Protein AF-A0A2R6LE13-F1 (afdb_monomer_lite)

Structure (mmCIF, N/CA/C/O backbone):
data_AF-A0A2R6LE13-F1
#
_entry.id   AF-A0A2R6LE13-F1
#
loop_
_atom_site.group_PDB
_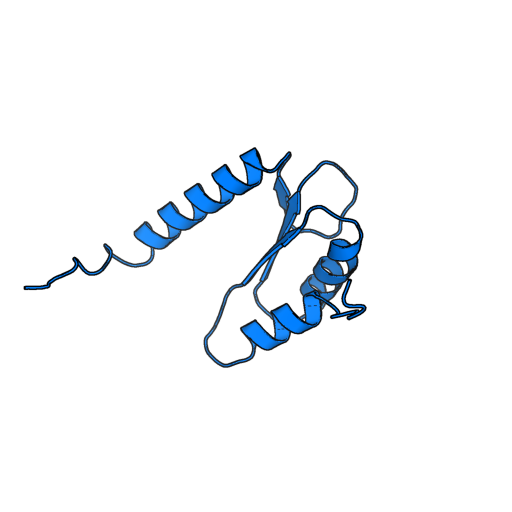atom_site.id
_atom_site.type_symbol
_atom_site.label_atom_id
_atom_site.label_alt_id
_atom_site.label_comp_id
_atom_site.label_asym_id
_atom_site.label_entity_id
_atom_site.label_seq_id
_atom_site.pdbx_PDB_ins_code
_atom_site.Cartn_x
_atom_site.Cartn_y
_atom_site.Cartn_z
_atom_site.occupancy
_atom_site.B_iso_or_equiv
_atom_site.auth_seq_id
_atom_site.auth_comp_id
_atom_site.auth_asym_id
_atom_site.auth_atom_id
_atom_site.pdbx_PDB_model_num
ATOM 1 N N . ARG A 1 1 ? -16.644 -15.776 -2.397 1.00 38.03 1 ARG A N 1
ATOM 2 C CA . ARG A 1 1 ? -15.908 -14.743 -1.636 1.00 38.03 1 ARG A CA 1
ATOM 3 C C . ARG A 1 1 ? -15.322 -15.469 -0.440 1.00 38.03 1 ARG A C 1
ATOM 5 O O . ARG A 1 1 ? -16.141 -15.994 0.303 1.00 38.03 1 ARG A O 1
ATOM 12 N N . PRO A 1 2 ? -14.001 -15.672 -0.323 1.00 41.22 2 PRO A N 1
ATOM 13 C CA . PRO A 1 2 ? -13.479 -16.250 0.900 1.00 41.22 2 PRO A CA 1
ATOM 14 C C . PRO A 1 2 ? -13.444 -15.163 1.979 1.00 41.22 2 PRO A C 1
ATOM 16 O O . PRO A 1 2 ? -12.987 -14.051 1.727 1.00 41.22 2 PRO A O 1
ATOM 19 N N . ASP A 1 3 ? -14.008 -15.517 3.128 1.00 36.84 3 ASP A N 1
ATOM 20 C CA . ASP A 1 3 ? -14.109 -14.754 4.373 1.00 36.84 3 ASP A CA 1
ATOM 21 C C . ASP A 1 3 ? -12.847 -15.043 5.191 1.00 36.84 3 ASP A C 1
ATOM 23 O O . ASP A 1 3 ? -12.854 -15.829 6.137 1.00 36.84 3 ASP A O 1
ATOM 27 N N . VAL A 1 4 ? -11.708 -14.536 4.723 1.00 43.56 4 VAL A N 1
ATOM 28 C CA . VAL A 1 4 ? -10.487 -14.605 5.521 1.00 43.56 4 VAL A CA 1
ATOM 29 C C . VAL A 1 4 ? -10.063 -13.184 5.808 1.00 43.56 4 VAL A C 1
ATOM 31 O O . VAL A 1 4 ? -9.483 -12.506 4.962 1.00 43.56 4 VAL A O 1
ATOM 34 N N . GLU A 1 5 ? -10.402 -12.761 7.020 1.00 45.69 5 GLU A N 1
ATOM 35 C CA . GLU A 1 5 ? -9.809 -11.652 7.756 1.00 45.69 5 GLU A CA 1
ATOM 36 C C . GLU A 1 5 ? -8.322 -11.988 7.994 1.00 45.69 5 GLU A C 1
ATOM 38 O O . GLU A 1 5 ? -7.869 -12.238 9.103 1.00 45.69 5 GLU A O 1
ATOM 43 N N . TRP A 1 6 ? -7.540 -12.107 6.917 1.00 49.97 6 TRP A N 1
ATOM 44 C CA . TRP A 1 6 ? -6.095 -12.012 7.034 1.00 49.97 6 TRP A CA 1
ATOM 45 C C . TRP A 1 6 ? -5.841 -10.579 7.477 1.00 49.97 6 TRP A C 1
ATOM 47 O O . TRP A 1 6 ? -6.110 -9.648 6.715 1.00 49.97 6 TRP A O 1
ATOM 57 N N . HIS A 1 7 ? -5.351 -10.389 8.698 1.00 62.75 7 HIS A N 1
ATOM 58 C CA . HIS A 1 7 ? -4.770 -9.123 9.116 1.00 62.75 7 HIS A CA 1
ATOM 59 C C . HIS A 1 7 ? -3.577 -8.865 8.187 1.00 62.75 7 HIS A C 1
ATOM 61 O O . HIS A 1 7 ? -2.480 -9.368 8.405 1.00 62.75 7 HIS A O 1
ATOM 67 N N . LYS A 1 8 ? -3.819 -8.174 7.064 1.00 64.44 8 LYS A N 1
ATOM 68 C CA . LYS A 1 8 ? -2.897 -8.077 5.918 1.00 64.44 8 LYS A CA 1
ATOM 69 C C . LYS A 1 8 ? -1.506 -7.588 6.333 1.00 64.44 8 LYS A C 1
ATOM 71 O O . LYS A 1 8 ? -0.513 -8.043 5.777 1.00 64.44 8 LYS A O 1
ATOM 76 N N . GLY A 1 9 ? -1.434 -6.720 7.345 1.00 59.06 9 GLY A N 1
ATOM 77 C CA . GLY A 1 9 ? -0.172 -6.254 7.926 1.00 59.06 9 GLY A CA 1
ATOM 78 C C . GLY A 1 9 ? 0.625 -7.347 8.647 1.00 59.06 9 GLY A C 1
ATOM 79 O O . GLY A 1 9 ? 1.852 -7.338 8.604 1.00 59.06 9 GLY A O 1
ATOM 80 N N . GLU A 1 10 ? -0.044 -8.326 9.257 1.00 63.50 10 GLU A N 1
ATOM 81 C CA . GLU A 1 10 ? 0.605 -9.468 9.909 1.00 63.50 10 GLU A CA 1
ATOM 82 C C . GLU A 1 10 ? 1.245 -10.403 8.880 1.00 63.50 10 GLU A C 1
ATOM 84 O O . GLU A 1 10 ? 2.410 -10.752 9.033 1.00 63.50 10 GLU A O 1
ATOM 89 N N . ALA A 1 11 ? 0.563 -10.671 7.761 1.00 66.00 11 ALA A N 1
ATOM 90 C CA . ALA A 1 11 ? 1.129 -11.445 6.653 1.00 66.00 11 ALA A CA 1
ATOM 91 C C . ALA A 1 11 ? 2.368 -10.771 6.030 1.00 66.00 11 ALA A C 1
ATOM 93 O O . ALA A 1 11 ? 3.325 -11.444 5.654 1.00 66.00 11 ALA A O 1
ATOM 94 N N . VAL A 1 12 ? 2.382 -9.435 5.940 1.00 63.75 12 VAL A N 1
ATOM 95 C CA . VAL A 1 12 ? 3.563 -8.688 5.470 1.00 63.75 12 VAL A CA 1
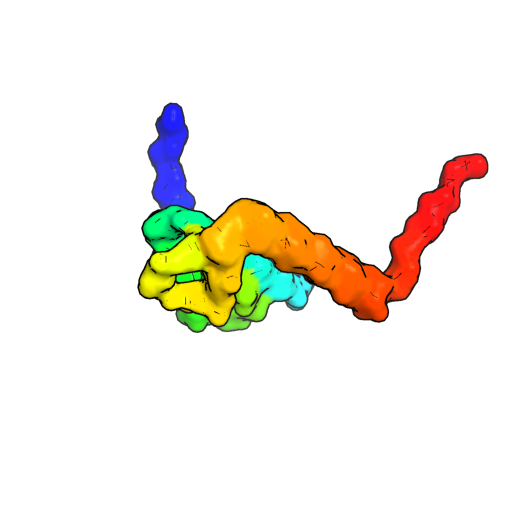ATOM 96 C C . VAL A 1 12 ? 4.722 -8.826 6.455 1.00 63.75 12 VAL A C 1
ATOM 98 O O . VAL A 1 12 ? 5.857 -9.010 6.027 1.00 63.75 12 VAL A O 1
ATOM 101 N N . CYS A 1 13 ? 4.453 -8.773 7.762 1.00 61.47 13 CYS A N 1
ATOM 102 C CA . CYS A 1 13 ? 5.486 -8.968 8.778 1.00 61.47 13 CYS A CA 1
ATOM 103 C C . CYS A 1 13 ? 6.048 -10.395 8.749 1.00 61.47 13 CYS A C 1
ATOM 105 O O . CYS A 1 13 ? 7.264 -10.551 8.782 1.00 61.47 13 CYS A O 1
ATOM 107 N N . GLU A 1 14 ? 5.191 -11.414 8.624 1.00 63.06 14 GLU A N 1
ATOM 108 C CA . GLU A 1 14 ? 5.610 -12.817 8.493 1.00 63.06 14 GLU A CA 1
ATOM 109 C C . GLU A 1 14 ? 6.495 -13.037 7.255 1.00 63.06 14 GLU A C 1
ATOM 111 O O . GLU A 1 14 ? 7.512 -13.718 7.342 1.00 63.06 14 GLU A O 1
ATOM 116 N N . LEU A 1 15 ? 6.181 -12.392 6.123 1.00 62.75 15 LEU A N 1
ATOM 117 C CA . LEU A 1 15 ? 7.011 -12.441 4.910 1.00 62.75 15 LEU A CA 1
ATOM 118 C C . LEU A 1 15 ? 8.377 -11.751 5.068 1.00 62.75 15 LEU A C 1
ATOM 120 O O . LEU A 1 15 ? 9.324 -12.105 4.369 1.00 62.75 15 LEU A O 1
ATOM 124 N N . VAL A 1 16 ? 8.484 -10.747 5.942 1.00 61.72 16 VAL A N 1
ATOM 125 C CA . VAL A 1 16 ? 9.730 -9.993 6.169 1.00 61.72 16 VAL A CA 1
ATOM 126 C C . VAL A 1 16 ? 10.634 -10.670 7.205 1.00 61.72 16 VAL A C 1
ATOM 128 O O . VAL A 1 16 ? 11.857 -10.546 7.109 1.00 61.72 16 VAL A O 1
ATOM 131 N N . ASP A 1 17 ? 10.057 -11.384 8.175 1.00 59.38 17 ASP A N 1
ATOM 132 C CA . ASP A 1 17 ? 10.792 -12.024 9.277 1.00 59.38 17 ASP A CA 1
ATOM 133 C C . ASP A 1 17 ? 11.503 -13.328 8.850 1.00 59.38 17 ASP A C 1
ATOM 135 O O . ASP A 1 17 ? 12.468 -13.749 9.488 1.00 59.38 17 ASP A O 1
ATOM 139 N N . ASP A 1 18 ? 11.115 -13.925 7.716 1.00 57.00 18 ASP A N 1
ATOM 140 C CA . ASP A 1 18 ? 11.592 -15.243 7.255 1.00 57.00 18 ASP A CA 1
ATOM 141 C C . ASP A 1 18 ? 13.017 -15.265 6.640 1.00 57.00 18 ASP A C 1
ATOM 143 O O . ASP A 1 18 ? 13.410 -16.229 5.982 1.00 57.00 18 ASP A O 1
ATOM 147 N N . GLY A 1 19 ? 13.856 -14.253 6.915 1.00 50.56 19 GLY A N 1
ATOM 148 C CA . GLY A 1 19 ? 15.298 -14.526 7.050 1.00 50.56 19 GLY A CA 1
ATOM 149 C C . GLY A 1 19 ? 16.330 -13.628 6.364 1.00 50.56 19 GLY A C 1
ATOM 150 O O . GLY A 1 19 ? 17.516 -13.861 6.589 1.00 50.56 19 GLY A O 1
ATOM 151 N N . GLU A 1 20 ? 15.991 -12.584 5.601 1.00 52.44 20 GLU A N 1
ATOM 152 C CA . GLU A 1 20 ? 17.033 -11.794 4.910 1.00 52.44 20 GLU A CA 1
ATOM 153 C C . GLU A 1 20 ? 16.726 -10.300 4.794 1.00 52.44 20 GLU A C 1
ATOM 155 O O . GLU A 1 20 ? 16.350 -9.850 3.723 1.00 52.44 20 GLU A O 1
ATOM 160 N N . ARG A 1 21 ? 16.934 -9.499 5.858 1.00 54.69 21 ARG A N 1
ATOM 161 C CA . ARG A 1 21 ? 17.009 -8.010 5.808 1.00 54.69 21 ARG A CA 1
ATOM 162 C C . ARG A 1 21 ? 16.039 -7.349 4.802 1.00 54.69 21 ARG A C 1
ATOM 164 O O . ARG A 1 21 ? 16.403 -6.377 4.133 1.00 54.69 21 ARG A O 1
ATOM 171 N N . ALA A 1 22 ? 14.830 -7.886 4.663 1.00 61.19 22 ALA A N 1
ATOM 172 C CA . ALA A 1 22 ? 13.968 -7.540 3.552 1.00 61.19 22 ALA A CA 1
ATOM 173 C C . ALA A 1 22 ? 13.319 -6.199 3.878 1.00 61.19 22 ALA A C 1
ATOM 175 O O . ALA A 1 22 ? 12.803 -5.995 4.975 1.00 61.19 22 ALA A O 1
ATOM 176 N N . SER A 1 23 ? 13.413 -5.247 2.952 1.00 72.56 23 SER A N 1
ATOM 177 C CA . SER A 1 23 ? 12.642 -4.011 3.054 1.00 72.56 23 SER A CA 1
ATOM 178 C C . SER A 1 23 ? 11.350 -4.216 2.274 1.00 72.56 23 SER A C 1
ATOM 180 O O . SER A 1 23 ? 11.406 -4.505 1.080 1.00 72.56 23 SER A O 1
ATOM 182 N N . ALA A 1 24 ? 10.203 -4.112 2.941 1.00 80.25 24 ALA A N 1
ATOM 183 C CA . ALA A 1 24 ? 8.903 -4.288 2.29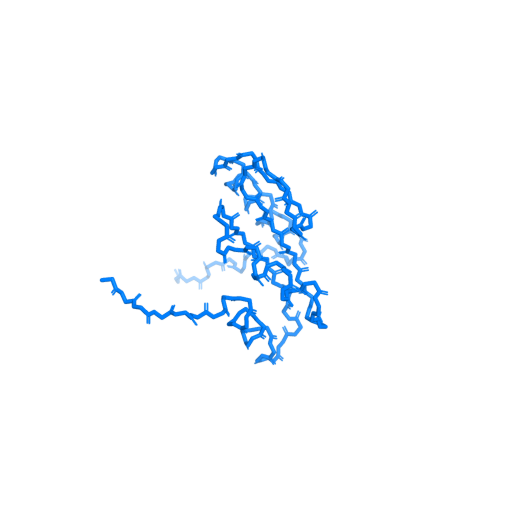9 1.00 80.25 24 ALA A CA 1
ATOM 184 C C . ALA A 1 24 ? 8.321 -2.951 1.839 1.00 80.25 24 ALA A C 1
ATOM 186 O O . ALA A 1 24 ? 8.492 -1.926 2.498 1.00 80.25 24 ALA A O 1
ATOM 187 N N . VAL A 1 25 ? 7.590 -2.976 0.727 1.00 86.19 25 VAL A N 1
ATOM 188 C CA . VAL A 1 25 ? 6.733 -1.867 0.305 1.00 86.19 25 VAL A CA 1
ATOM 189 C C . VAL A 1 25 ? 5.302 -2.385 0.235 1.00 86.19 25 VAL A C 1
ATOM 191 O O . VAL A 1 25 ? 5.030 -3.321 -0.515 1.00 86.19 25 VAL A O 1
ATOM 194 N N . TYR A 1 26 ? 4.397 -1.792 1.012 1.00 87.38 26 TYR A N 1
ATOM 195 C CA . TYR A 1 26 ? 2.977 -2.138 1.017 1.00 87.38 26 TYR A CA 1
ATOM 196 C C . TYR A 1 26 ? 2.166 -1.013 0.366 1.00 87.38 26 TYR A C 1
ATOM 198 O O . TYR A 1 26 ? 2.261 0.140 0.783 1.00 87.38 26 TYR A O 1
ATOM 206 N N . VAL A 1 27 ? 1.382 -1.334 -0.667 1.00 90.00 27 VAL A N 1
ATOM 207 C CA . VAL A 1 27 ? 0.582 -0.361 -1.430 1.00 90.00 27 VAL A CA 1
ATOM 208 C C . VAL A 1 27 ? -0.891 -0.755 -1.366 1.00 90.00 27 VAL A C 1
ATOM 210 O O . VAL A 1 27 ? -1.228 -1.874 -1.745 1.00 90.00 27 VAL A O 1
ATOM 213 N N . GLY A 1 28 ? -1.755 0.159 -0.919 1.00 88.62 28 GLY A N 1
ATOM 214 C CA . GLY A 1 28 ? -3.183 -0.114 -0.708 1.00 88.62 28 GLY A CA 1
ATOM 215 C C . GLY A 1 28 ? -4.081 1.080 -1.029 1.00 88.62 28 GLY A C 1
ATOM 216 O O . GLY A 1 28 ? -3.674 2.231 -0.863 1.00 88.62 28 GLY A O 1
ATOM 217 N N . ASP A 1 29 ? -5.296 0.824 -1.517 1.00 84.44 29 ASP A N 1
ATOM 218 C CA . ASP A 1 29 ? -6.261 1.835 -1.966 1.00 84.44 29 ASP A CA 1
ATOM 219 C C . ASP A 1 29 ? -7.543 1.879 -1.130 1.00 84.44 29 ASP A C 1
ATOM 221 O O . ASP A 1 29 ? -8.277 2.862 -1.223 1.00 84.44 29 ASP A O 1
ATOM 225 N N . ASP A 1 30 ? -7.796 0.909 -0.249 1.00 78.94 30 ASP A N 1
ATOM 226 C CA . ASP A 1 30 ? -9.068 0.793 0.478 1.00 78.94 30 ASP A CA 1
ATOM 227 C C . ASP A 1 30 ? -8.904 0.960 1.998 1.00 78.94 30 ASP A C 1
ATOM 229 O O . ASP A 1 30 ? -7.806 0.895 2.546 1.00 78.94 30 ASP A O 1
ATOM 233 N N . VAL A 1 31 ? -10.002 1.226 2.705 1.00 70.75 31 VAL A N 1
ATOM 234 C CA . VAL A 1 31 ? -10.027 1.434 4.164 1.00 70.75 31 VAL A CA 1
ATOM 235 C C . VAL A 1 31 ? -9.488 0.211 4.911 1.00 70.75 31 VAL A C 1
ATOM 237 O O . VAL A 1 31 ? -8.863 0.362 5.950 1.00 70.75 31 VAL A O 1
ATOM 240 N N . THR A 1 32 ? -9.650 -0.990 4.348 1.00 73.12 32 THR A N 1
ATOM 241 C CA . THR A 1 32 ? -9.104 -2.238 4.920 1.00 73.12 32 THR A CA 1
ATOM 242 C C . THR A 1 32 ? -7.574 -2.315 4.916 1.00 73.12 32 THR A C 1
ATOM 244 O O . THR A 1 32 ? -7.009 -3.217 5.527 1.00 73.12 32 THR A O 1
ATOM 247 N N . ASP A 1 33 ? -6.894 -1.413 4.207 1.00 77.81 33 ASP A N 1
ATOM 248 C CA . ASP A 1 33 ? -5.433 -1.321 4.200 1.00 77.81 33 ASP A CA 1
ATOM 249 C C . ASP A 1 33 ? -4.902 -0.429 5.330 1.00 77.81 33 ASP A C 1
ATOM 251 O O . ASP A 1 33 ? -3.715 -0.476 5.637 1.00 77.81 33 ASP A O 1
ATOM 255 N N . GLU A 1 34 ? -5.778 0.334 5.988 1.00 82.00 34 GLU A N 1
ATOM 256 C CA . GLU A 1 34 ? -5.413 1.218 7.094 1.00 82.00 34 GLU A CA 1
ATOM 257 C C . GLU A 1 34 ? -4.900 0.429 8.301 1.00 82.00 34 GLU A C 1
ATOM 259 O O . GLU A 1 34 ? -3.825 0.723 8.817 1.00 82.00 34 GLU A O 1
ATOM 264 N N . ASP A 1 35 ? -5.587 -0.663 8.649 1.00 79.56 35 ASP A N 1
ATOM 265 C CA . ASP A 1 35 ? -5.155 -1.585 9.706 1.00 79.56 35 ASP A CA 1
ATOM 266 C C . ASP A 1 35 ? -3.769 -2.184 9.402 1.00 79.56 35 ASP A C 1
ATOM 268 O O . ASP A 1 35 ? -2.984 -2.477 10.305 1.00 79.56 35 ASP A O 1
ATOM 272 N N . ALA A 1 36 ? -3.443 -2.368 8.117 1.00 78.12 36 ALA A N 1
ATOM 273 C CA . ALA A 1 36 ? -2.132 -2.847 7.699 1.00 78.12 36 ALA A CA 1
ATOM 274 C C . ALA A 1 36 ? -1.060 -1.759 7.844 1.00 78.12 36 ALA A C 1
ATOM 276 O O . ALA A 1 36 ? 0.040 -2.066 8.299 1.00 78.12 36 ALA A O 1
ATOM 277 N N . PHE A 1 37 ? -1.368 -0.505 7.502 1.00 83.88 37 PHE A N 1
ATOM 278 C CA . PHE A 1 37 ? -0.452 0.620 7.702 1.00 83.88 37 PHE A CA 1
ATOM 279 C C . PHE A 1 37 ? -0.143 0.826 9.190 1.00 83.88 37 PHE A C 1
ATOM 281 O O . PHE A 1 37 ? 1.027 0.875 9.566 1.00 83.88 37 PHE A O 1
ATOM 288 N N . GLU A 1 38 ? -1.169 0.841 10.045 1.00 81.69 38 GLU A N 1
ATOM 289 C CA . GLU A 1 38 ? -1.002 0.970 11.497 1.00 81.69 38 GLU A CA 1
ATOM 290 C C . GLU A 1 38 ? -0.196 -0.199 12.083 1.00 81.69 38 GLU A C 1
ATOM 292 O O . GLU A 1 38 ? 0.675 -0.010 12.937 1.00 81.69 38 GLU A O 1
ATOM 297 N N . ALA A 1 39 ? -0.441 -1.426 11.612 1.00 78.12 39 ALA A N 1
ATOM 298 C CA . ALA A 1 39 ? 0.341 -2.583 12.033 1.00 78.12 39 ALA A CA 1
ATOM 299 C C . ALA A 1 39 ? 1.822 -2.448 11.643 1.00 78.12 39 ALA A C 1
ATOM 301 O O . ALA A 1 39 ? 2.686 -2.810 12.439 1.00 78.12 39 ALA A O 1
ATOM 302 N N . LEU A 1 40 ? 2.124 -1.918 10.454 1.00 75.81 40 LEU A N 1
ATOM 303 C CA . LEU A 1 40 ? 3.496 -1.728 9.976 1.00 75.81 40 LEU A CA 1
ATOM 304 C C . LEU A 1 40 ? 4.231 -0.599 10.713 1.00 75.81 40 LEU A C 1
ATOM 306 O O . LEU A 1 40 ? 5.409 -0.768 11.023 1.00 75.81 40 LEU A O 1
ATOM 310 N N . GLU A 1 41 ? 3.550 0.496 11.065 1.00 73.38 41 GLU A N 1
ATOM 311 C CA . GLU A 1 41 ? 4.123 1.592 11.867 1.00 73.38 41 GLU A CA 1
ATOM 312 C C . GLU A 1 41 ? 4.585 1.099 13.252 1.00 73.38 41 GLU A C 1
ATOM 314 O O . GLU A 1 41 ? 5.629 1.504 13.768 1.00 73.38 41 GLU A O 1
ATOM 319 N N . ASN A 1 42 ? 3.830 0.170 13.844 1.00 66.50 42 ASN A N 1
ATOM 320 C CA . ASN A 1 42 ? 4.084 -0.354 15.186 1.00 66.50 42 ASN A CA 1
ATOM 321 C C . ASN A 1 42 ? 5.097 -1.515 15.238 1.00 66.50 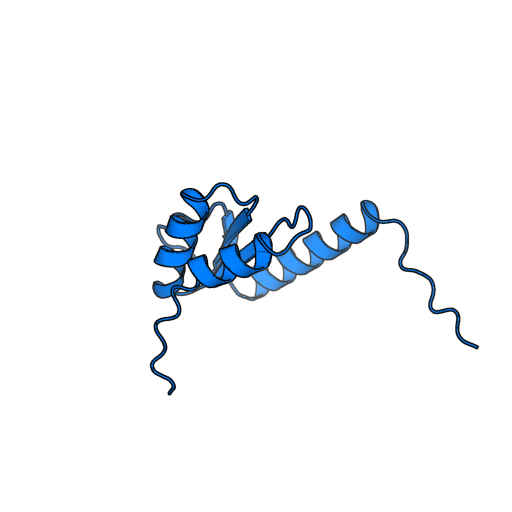42 ASN A C 1
ATOM 323 O O . ASN A 1 42 ? 5.439 -1.985 16.330 1.00 66.50 42 ASN A O 1
ATOM 327 N N . ARG A 1 43 ? 5.581 -2.017 14.095 1.00 65.69 43 ARG A N 1
ATOM 328 C CA . ARG A 1 43 ? 6.478 -3.185 14.024 1.00 65.69 43 ARG A CA 1
ATOM 329 C C . ARG A 1 43 ? 7.918 -2.763 13.722 1.00 65.69 43 ARG A C 1
ATOM 331 O O . ARG A 1 43 ? 8.186 -1.794 13.028 1.00 65.69 43 ARG A O 1
ATOM 338 N N . SER A 1 44 ? 8.889 -3.536 14.217 1.00 58.47 44 SER A N 1
ATOM 339 C CA . SER A 1 44 ? 10.327 -3.290 13.989 1.00 58.47 44 SER A CA 1
ATOM 340 C C . SER A 1 44 ? 10.826 -3.709 12.595 1.00 58.47 44 SER A C 1
ATOM 342 O O . SER A 1 44 ? 12.034 -3.703 12.350 1.00 58.47 44 SER A O 1
ATOM 344 N N . CYS A 1 45 ? 9.930 -4.101 11.685 1.00 66.38 45 CYS A N 1
ATOM 345 C CA . CYS A 1 45 ? 10.277 -4.459 10.315 1.00 66.38 45 CYS A CA 1
ATOM 346 C C . CYS A 1 45 ? 10.497 -3.197 9.472 1.00 66.38 45 CYS A C 1
ATOM 348 O O . CYS A 1 45 ? 9.718 -2.245 9.526 1.00 66.38 45 CYS A O 1
ATOM 350 N N . ARG A 1 46 ? 11.552 -3.185 8.651 1.00 75.62 46 ARG A N 1
ATOM 351 C CA . ARG A 1 46 ? 11.825 -2.061 7.751 1.00 75.62 46 ARG A CA 1
ATOM 352 C C . ARG A 1 46 ? 10.824 -2.100 6.598 1.00 75.62 46 ARG A C 1
ATOM 354 O O . ARG A 1 46 ? 10.985 -2.884 5.667 1.00 75.62 46 ARG A O 1
ATOM 361 N N . SER A 1 47 ? 9.795 -1.269 6.665 1.00 81.06 47 SER A N 1
ATOM 362 C CA . SER A 1 47 ? 8.751 -1.206 5.645 1.00 81.06 47 SER A CA 1
ATOM 363 C C . SER A 1 47 ? 8.451 0.233 5.233 1.00 81.06 47 SER A C 1
ATOM 365 O O . SER A 1 47 ? 8.808 1.172 5.941 1.00 81.06 47 SER A O 1
ATOM 367 N N . VAL A 1 48 ? 7.865 0.386 4.048 1.00 86.94 48 VAL A N 1
ATOM 368 C CA . VAL A 1 48 ? 7.317 1.643 3.537 1.00 86.94 48 VAL A CA 1
ATOM 369 C C . VAL A 1 48 ? 5.884 1.384 3.102 1.00 86.94 48 VAL A C 1
ATOM 371 O O . VAL A 1 48 ? 5.621 0.474 2.314 1.00 86.94 48 VAL A O 1
ATOM 374 N N . SER A 1 49 ? 4.959 2.197 3.586 1.00 89.38 49 SER A N 1
ATOM 375 C CA . SER A 1 49 ? 3.542 2.116 3.255 1.00 89.38 49 SER A CA 1
ATOM 376 C C . SER A 1 49 ? 3.121 3.239 2.301 1.00 89.38 49 SER A C 1
ATOM 378 O O . SER A 1 49 ? 3.541 4.391 2.426 1.00 89.38 49 SER A O 1
ATOM 380 N N . VAL A 1 50 ? 2.303 2.905 1.300 1.00 92.12 50 VAL A N 1
ATOM 381 C CA . VAL A 1 50 ? 1.847 3.846 0.271 1.00 92.12 50 VAL A CA 1
ATOM 382 C C . VAL A 1 50 ? 0.337 3.739 0.083 1.00 92.12 50 VAL A C 1
ATOM 384 O O . VAL A 1 50 ? -0.181 2.722 -0.376 1.00 92.12 50 VAL A O 1
ATOM 387 N N . LEU A 1 51 ? -0.367 4.830 0.368 1.00 94.62 51 LEU A N 1
ATOM 388 C CA . LEU A 1 51 ? -1.786 4.976 0.065 1.00 94.62 51 LEU A CA 1
ATOM 389 C C . LEU A 1 51 ? -2.001 5.292 -1.423 1.00 94.62 51 LEU A C 1
ATOM 391 O O . LEU A 1 51 ? -1.351 6.178 -1.975 1.00 94.62 51 LEU A O 1
ATOM 395 N N . VAL A 1 52 ? -3.004 4.680 -2.045 1.00 93.69 52 VAL A N 1
ATOM 396 C CA . VAL A 1 52 ? -3.565 5.126 -3.325 1.00 93.69 52 VAL A CA 1
ATOM 397 C C . VAL A 1 52 ? -4.833 5.941 -3.073 1.00 93.69 52 VAL A C 1
ATOM 399 O O . VAL A 1 52 ? -5.824 5.449 -2.538 1.00 93.69 52 VAL A O 1
ATOM 402 N N . GLY A 1 53 ? -4.810 7.209 -3.471 1.00 91.62 53 GLY A N 1
ATOM 403 C CA . GLY A 1 53 ? -5.917 8.147 -3.346 1.00 91.62 53 GLY A CA 1
ATOM 404 C C . GLY A 1 53 ? -5.645 9.291 -2.371 1.00 91.62 53 GLY A C 1
ATOM 405 O O . GLY A 1 53 ? -4.535 9.506 -1.880 1.00 91.62 53 GLY A O 1
ATOM 406 N N . ASN A 1 54 ? -6.691 10.074 -2.103 1.00 87.56 54 ASN A N 1
ATOM 407 C CA . ASN A 1 54 ? -6.585 11.298 -1.317 1.00 87.56 54 ASN A CA 1
ATOM 408 C C . ASN A 1 54 ? -7.526 11.288 -0.107 1.00 87.56 54 ASN A C 1
ATOM 410 O O . ASN A 1 54 ? -8.573 11.934 -0.107 1.00 87.56 54 ASN A O 1
ATOM 414 N N . ARG A 1 55 ? -7.142 10.535 0.928 1.00 86.88 55 ARG A N 1
ATOM 415 C CA . ARG A 1 55 ? -7.825 10.497 2.232 1.00 86.88 55 ARG A CA 1
ATOM 416 C C . ARG A 1 55 ? -6.831 10.568 3.399 1.00 86.88 55 ARG A C 1
ATOM 418 O O . ARG A 1 55 ? -5.641 10.333 3.163 1.00 86.88 55 ARG A O 1
ATOM 425 N N . PRO A 1 56 ? -7.269 10.899 4.626 1.00 89.50 56 PRO A N 1
ATOM 426 C CA . PRO A 1 56 ? -6.459 10.677 5.823 1.00 89.50 56 PRO A CA 1
ATOM 427 C C . PRO A 1 56 ? -6.017 9.213 5.898 1.00 89.50 56 PRO A C 1
ATOM 429 O O . PRO A 1 56 ? -6.810 8.335 5.561 1.00 89.50 56 PRO A O 1
ATOM 432 N N . SER A 1 57 ? -4.755 8.983 6.253 1.00 89.50 57 SER A N 1
ATOM 433 C CA . SER A 1 57 ? -4.177 7.646 6.384 1.00 89.50 57 SER A CA 1
ATOM 434 C C . SER A 1 57 ? -2.869 7.699 7.178 1.00 89.50 57 SER A C 1
ATOM 436 O O . SER A 1 57 ? -2.183 8.725 7.124 1.00 89.50 57 SER A O 1
ATOM 438 N N . ALA A 1 58 ? -2.543 6.605 7.859 1.00 88.56 58 ALA A N 1
ATOM 439 C CA . ALA A 1 58 ? -1.299 6.299 8.553 1.00 88.56 58 ALA A CA 1
ATOM 440 C C . ALA A 1 58 ? -0.166 5.897 7.594 1.00 88.56 58 ALA A C 1
ATOM 442 O O . ALA A 1 58 ? 0.968 5.727 8.027 1.00 88.56 58 ALA A O 1
ATOM 443 N N . ALA A 1 59 ? -0.443 5.765 6.290 1.00 89.38 59 ALA A N 1
ATOM 444 C CA . ALA A 1 59 ? 0.588 5.465 5.304 1.00 89.38 59 ALA A CA 1
ATOM 445 C C . ALA A 1 59 ? 1.684 6.550 5.235 1.00 89.38 59 ALA A C 1
ATOM 447 O O . ALA A 1 59 ? 1.384 7.749 5.222 1.00 89.38 59 ALA A O 1
ATOM 448 N N . ASP A 1 60 ? 2.942 6.129 5.074 1.00 90.31 60 ASP A N 1
ATOM 449 C CA . ASP A 1 60 ? 4.119 7.008 4.976 1.00 90.31 60 ASP A CA 1
ATOM 450 C C . ASP A 1 60 ? 4.044 7.949 3.765 1.00 90.31 60 ASP A C 1
ATOM 452 O O . ASP A 1 60 ? 4.426 9.122 3.819 1.00 90.31 60 ASP A O 1
ATOM 456 N N . TYR A 1 61 ? 3.547 7.421 2.644 1.00 92.62 61 TYR A N 1
ATOM 457 C CA . TYR A 1 61 ? 3.433 8.133 1.378 1.00 92.62 61 TYR A CA 1
ATOM 458 C C . TYR A 1 61 ? 2.065 7.928 0.737 1.00 92.62 61 TYR A C 1
ATOM 460 O O . TYR A 1 61 ? 1.261 7.084 1.133 1.00 92.62 61 TYR A O 1
ATOM 468 N N . ARG A 1 62 ? 1.799 8.711 -0.311 1.00 94.12 62 ARG A N 1
ATOM 469 C CA . ARG A 1 62 ? 0.597 8.561 -1.128 1.00 94.12 62 ARG A CA 1
ATOM 470 C C . ARG A 1 62 ? 0.856 8.794 -2.605 1.00 94.12 62 ARG A C 1
ATOM 472 O O . ARG A 1 62 ? 1.653 9.652 -2.980 1.00 94.12 62 ARG A O 1
ATOM 479 N N . VAL A 1 63 ? 0.096 8.087 -3.427 1.00 94.81 63 VAL A N 1
ATOM 480 C CA . VAL A 1 63 ? -0.050 8.312 -4.865 1.00 94.81 63 VAL A CA 1
ATOM 481 C C . VAL A 1 63 ? -1.509 8.623 -5.179 1.00 94.81 63 VAL A C 1
ATOM 483 O O . VAL A 1 63 ? -2.411 8.203 -4.465 1.00 94.81 63 VAL A O 1
ATOM 486 N N . HIS A 1 64 ? -1.763 9.389 -6.237 1.00 93.19 64 HIS A N 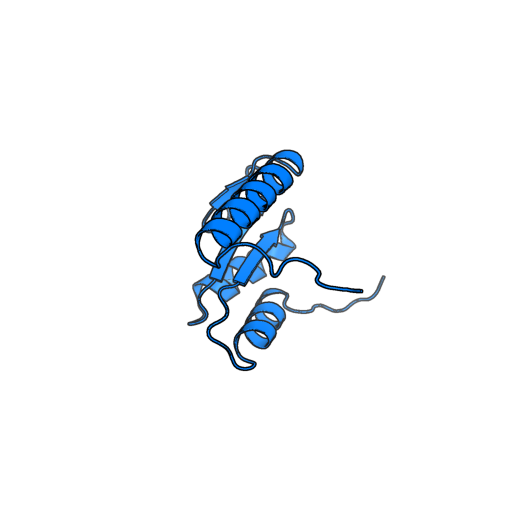1
ATOM 487 C CA . HIS A 1 64 ? -3.113 9.880 -6.529 1.00 93.19 64 HIS A CA 1
ATOM 488 C C . HIS A 1 64 ? -4.061 8.784 -7.048 1.00 93.19 64 HIS A C 1
ATOM 490 O O . HIS A 1 64 ? -5.247 8.787 -6.729 1.00 93.19 64 HIS A O 1
ATOM 496 N N . ASP A 1 65 ? -3.539 7.855 -7.849 1.00 90.31 65 ASP A N 1
ATOM 497 C CA . ASP A 1 65 ? -4.304 6.821 -8.544 1.00 90.31 65 ASP A CA 1
ATOM 498 C C . ASP A 1 65 ? -3.399 5.655 -8.983 1.00 90.31 65 ASP A C 1
ATOM 500 O O . ASP A 1 65 ? -2.190 5.640 -8.733 1.00 90.31 65 ASP A O 1
ATOM 504 N N . VAL A 1 66 ? -3.990 4.677 -9.676 1.00 90.56 66 VAL A N 1
ATOM 505 C CA . VAL A 1 66 ? -3.295 3.501 -10.227 1.00 90.56 66 VAL A CA 1
ATOM 506 C C . VAL A 1 66 ? -2.181 3.889 -11.215 1.00 90.56 66 VAL A C 1
ATOM 508 O O . VAL A 1 66 ? -1.165 3.199 -11.308 1.00 90.56 66 VAL A O 1
ATOM 511 N N . GLY A 1 67 ? -2.321 5.006 -11.936 1.00 92.88 67 GLY A N 1
ATOM 512 C CA . GLY A 1 67 ? -1.253 5.541 -12.783 1.00 92.88 67 GLY A CA 1
ATOM 513 C C . GLY A 1 67 ? -0.049 5.989 -11.955 1.00 92.88 67 GLY A C 1
ATOM 514 O O . GLY A 1 67 ? 1.092 5.684 -12.305 1.00 92.88 67 GLY A O 1
ATOM 515 N N . GLY A 1 68 ? -0.307 6.627 -10.814 1.00 92.56 68 GLY A N 1
ATOM 516 C CA . GLY A 1 68 ? 0.704 6.952 -9.810 1.00 92.56 68 GLY A CA 1
ATOM 517 C C . GLY A 1 68 ? 1.413 5.717 -9.244 1.00 92.56 68 GLY A C 1
ATOM 518 O O . GLY A 1 68 ? 2.638 5.723 -9.148 1.00 92.56 68 GLY A O 1
ATOM 519 N N . VAL A 1 69 ? 0.679 4.632 -8.961 1.00 92.38 69 VAL A N 1
ATOM 520 C CA . VAL A 1 69 ? 1.278 3.346 -8.539 1.00 92.38 69 VAL A CA 1
ATOM 521 C C . VAL A 1 69 ? 2.255 2.832 -9.593 1.00 92.38 69 VAL A C 1
ATOM 523 O O . VAL A 1 69 ? 3.383 2.461 -9.276 1.00 92.38 69 VAL A O 1
ATOM 526 N N . ARG A 1 70 ? 1.855 2.850 -10.870 1.00 92.44 70 ARG A N 1
ATOM 527 C CA . ARG A 1 70 ? 2.720 2.408 -11.969 1.00 92.44 70 ARG A CA 1
ATOM 528 C C . ARG A 1 70 ? 4.000 3.240 -12.064 1.00 92.44 70 ARG A C 1
ATOM 530 O O . ARG A 1 70 ? 5.070 2.670 -12.255 1.00 92.44 70 ARG A O 1
ATOM 537 N N . ALA A 1 71 ? 3.892 4.564 -11.953 1.00 92.94 71 ALA A N 1
ATOM 538 C CA . ALA A 1 71 ? 5.051 5.455 -11.999 1.00 92.94 71 ALA A CA 1
ATOM 539 C C . ALA A 1 71 ? 6.004 5.205 -10.820 1.00 92.94 71 ALA A C 1
ATOM 541 O O . ALA A 1 71 ? 7.215 5.139 -11.012 1.00 92.94 71 ALA A O 1
ATOM 542 N N . PHE A 1 72 ? 5.449 5.000 -9.624 1.00 91.00 72 PHE A N 1
ATOM 543 C CA . PHE A 1 72 ? 6.211 4.672 -8.424 1.00 91.00 72 PHE A CA 1
ATOM 544 C C . PHE A 1 72 ? 6.977 3.347 -8.560 1.00 91.00 72 PHE A C 1
ATOM 546 O O . PHE A 1 72 ? 8.174 3.306 -8.291 1.00 91.00 72 PHE A O 1
ATOM 553 N N . LEU A 1 73 ? 6.323 2.282 -9.036 1.00 90.19 73 LEU A N 1
ATOM 554 C CA . LEU A 1 73 ? 6.976 0.982 -9.233 1.00 90.19 73 LEU A CA 1
ATOM 555 C C . LEU A 1 73 ? 8.054 1.023 -10.324 1.00 90.19 73 LEU A C 1
ATOM 557 O O . LEU A 1 73 ? 9.084 0.372 -10.178 1.00 90.19 73 LEU A O 1
ATOM 561 N N . ALA A 1 74 ? 7.841 1.792 -11.397 1.00 90.88 74 ALA A N 1
ATOM 562 C CA . ALA A 1 74 ? 8.850 1.983 -12.439 1.00 90.88 74 ALA A CA 1
ATOM 563 C C . ALA A 1 74 ? 10.092 2.699 -11.892 1.00 90.88 74 ALA A C 1
ATOM 565 O O . ALA A 1 74 ? 11.207 2.237 -12.107 1.00 90.88 74 ALA A O 1
ATOM 566 N N . TRP A 1 75 ? 9.891 3.774 -11.124 1.00 91.56 75 TRP A N 1
ATOM 567 C CA . TRP A 1 75 ? 10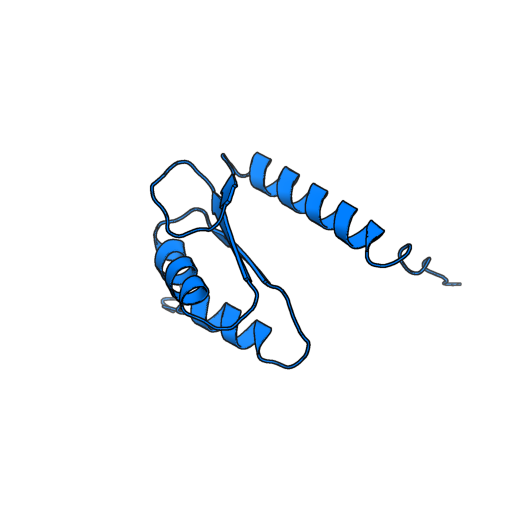.984 4.470 -10.449 1.00 91.56 75 TRP A CA 1
ATOM 568 C C . TRP A 1 75 ? 11.749 3.539 -9.497 1.00 91.56 75 TRP A C 1
ATOM 570 O O . TRP A 1 75 ? 12.973 3.490 -9.545 1.00 91.56 75 TRP A O 1
ATOM 580 N N . LEU A 1 76 ? 11.043 2.746 -8.683 1.00 86.81 76 LEU A N 1
ATOM 581 C CA . LEU A 1 76 ? 11.683 1.808 -7.760 1.00 86.81 76 LEU A CA 1
ATOM 582 C C . LEU A 1 76 ? 12.528 0.759 -8.502 1.00 86.81 76 LEU A C 1
ATOM 584 O O . LEU A 1 76 ? 13.625 0.430 -8.060 1.00 86.81 76 LEU A O 1
ATOM 588 N N . ALA A 1 77 ? 12.035 0.246 -9.632 1.00 85.88 77 ALA A N 1
ATOM 589 C CA . ALA A 1 77 ? 12.758 -0.729 -10.444 1.00 85.88 77 ALA A CA 1
ATOM 590 C C . ALA A 1 77 ? 14.047 -0.149 -11.052 1.00 85.88 77 ALA A C 1
ATOM 592 O O . ALA A 1 77 ? 15.068 -0.842 -11.069 1.00 85.88 77 ALA A O 1
ATOM 593 N N . ASP A 1 78 ? 14.009 1.111 -11.498 1.00 86.06 78 ASP A N 1
ATOM 594 C CA . ASP A 1 78 ? 15.183 1.822 -12.013 1.00 86.06 78 ASP A CA 1
ATOM 595 C C . ASP A 1 78 ? 16.230 2.036 -10.906 1.00 86.06 78 ASP A C 1
ATOM 597 O O . ASP A 1 78 ? 17.408 1.748 -11.109 1.00 86.06 78 ASP A O 1
ATOM 601 N N . GLU A 1 79 ? 15.818 2.458 -9.707 1.00 79.88 79 GLU A N 1
ATOM 602 C CA . GLU A 1 79 ? 16.733 2.653 -8.569 1.00 79.88 79 GLU A CA 1
ATOM 603 C C . GLU A 1 79 ? 17.366 1.335 -8.092 1.00 79.88 79 GLU A C 1
ATOM 605 O O . GLU A 1 79 ? 18.559 1.283 -7.784 1.00 79.88 79 GLU A O 1
ATOM 610 N N . VAL A 1 80 ? 16.600 0.237 -8.071 1.00 70.25 80 VAL A N 1
ATOM 611 C CA . VAL A 1 80 ? 17.128 -1.093 -7.718 1.00 70.25 80 VAL A CA 1
ATOM 612 C C . VAL A 1 80 ? 18.164 -1.565 -8.744 1.00 70.25 80 VAL A C 1
ATOM 614 O O . VAL A 1 80 ? 19.178 -2.135 -8.346 1.00 70.25 80 VAL A O 1
ATOM 617 N N . HIS A 1 81 ? 17.969 -1.266 -10.032 1.00 59.62 81 HIS A N 1
ATOM 618 C CA . HIS A 1 81 ? 18.942 -1.534 -11.104 1.00 59.62 81 HIS A CA 1
ATOM 619 C C . HIS A 1 81 ? 20.234 -0.713 -11.006 1.00 59.62 81 HIS A C 1
ATOM 621 O O . HIS A 1 81 ? 21.243 -1.064 -11.617 1.00 59.62 81 HIS A O 1
ATOM 627 N N . LEU A 1 82 ? 20.209 0.410 -10.290 1.00 57.50 82 LEU A N 1
ATOM 628 C CA . LEU A 1 82 ? 21.399 1.217 -10.028 1.00 57.50 82 LEU A CA 1
ATOM 629 C C . LEU A 1 82 ? 22.126 0.755 -8.758 1.00 57.50 82 LEU A C 1
ATOM 631 O O . LEU A 1 82 ? 23.342 0.919 -8.652 1.00 57.50 82 LEU A O 1
ATOM 635 N N . ALA A 1 83 ? 21.394 0.175 -7.802 1.00 59.44 83 ALA A N 1
ATOM 636 C CA . ALA A 1 83 ? 21.927 -0.307 -6.530 1.00 59.44 83 ALA A CA 1
ATOM 637 C C . ALA A 1 83 ? 22.473 -1.748 -6.597 1.00 59.44 83 ALA A C 1
ATOM 639 O O . ALA A 1 83 ? 23.478 -2.052 -5.953 1.00 59.44 83 ALA A O 1
ATOM 640 N N . GLY A 1 84 ? 21.839 -2.630 -7.372 1.00 57.31 84 GLY A N 1
ATOM 641 C CA . GLY A 1 84 ? 22.397 -3.911 -7.800 1.00 57.31 84 GLY A CA 1
ATOM 642 C C . GLY A 1 84 ? 22.881 -3.748 -9.233 1.00 57.31 84 GLY A C 1
ATOM 643 O O . GLY A 1 84 ? 22.102 -3.297 -10.058 1.00 57.31 84 GLY A O 1
ATOM 644 N N . GLY A 1 85 ? 24.152 -4.043 -9.523 1.00 52.41 85 GLY A N 1
ATOM 645 C CA . GLY A 1 85 ? 24.727 -3.909 -10.871 1.00 52.41 85 GLY A CA 1
ATOM 646 C C . GLY A 1 85 ? 23.886 -4.567 -11.982 1.00 52.41 85 GLY A C 1
ATOM 647 O O . GLY A 1 85 ? 22.932 -5.284 -11.681 1.00 52.41 85 GLY A O 1
ATOM 648 N N . PRO A 1 86 ? 24.233 -4.331 -13.266 1.00 57.22 86 PRO A N 1
ATOM 649 C CA . PRO A 1 86 ? 23.383 -4.682 -14.404 1.00 57.22 86 PRO A CA 1
ATOM 650 C C . PRO A 1 86 ? 22.876 -6.124 -14.299 1.00 57.22 86 PRO A C 1
ATOM 652 O O . PRO A 1 86 ? 23.638 -6.988 -13.857 1.00 57.22 86 PRO A O 1
ATOM 655 N N . PRO A 1 87 ? 21.619 -6.381 -14.704 1.00 58.38 87 PRO A N 1
ATOM 656 C CA . PRO A 1 87 ? 21.001 -7.685 -14.545 1.00 58.38 87 PRO A CA 1
ATOM 657 C C . PRO A 1 87 ? 21.900 -8.694 -15.244 1.00 58.38 87 PRO A C 1
ATOM 659 O O . PRO A 1 87 ? 22.361 -8.418 -16.360 1.00 58.38 87 PRO A O 1
ATOM 662 N N . ASP A 1 88 ? 22.188 -9.807 -14.559 1.00 61.59 88 ASP A N 1
ATOM 663 C CA . ASP A 1 88 ? 22.978 -10.902 -15.112 1.00 61.59 88 ASP A CA 1
ATOM 664 C C . ASP A 1 88 ? 22.475 -11.151 -16.526 1.00 61.59 88 ASP A C 1
ATOM 666 O O . ASP A 1 88 ? 21.315 -11.508 -16.749 1.00 61.59 88 ASP A O 1
ATOM 670 N N . SER A 1 89 ? 23.334 -10.813 -17.488 1.00 57.53 89 SER A N 1
ATOM 671 C CA . SER A 1 89 ? 23.010 -10.957 -18.892 1.00 57.53 89 SER A CA 1
ATOM 672 C C . SER A 1 89 ? 22.710 -12.426 -19.084 1.00 57.53 89 SER A C 1
ATOM 674 O O . SER A 1 89 ? 23.573 -13.253 -18.795 1.00 57.53 89 SER A O 1
ATOM 676 N N . ASP A 1 90 ? 21.478 -12.707 -19.499 1.00 47.75 90 ASP A N 1
ATOM 677 C CA . ASP A 1 90 ? 20.966 -14.026 -19.833 1.00 47.75 90 ASP A CA 1
ATOM 678 C C . ASP A 1 90 ? 21.953 -14.694 -20.798 1.00 47.75 90 ASP A C 1
ATOM 680 O O . ASP A 1 90 ? 21.975 -14.450 -22.006 1.00 47.75 90 ASP A O 1
ATOM 684 N N . ALA A 1 91 ? 22.884 -15.438 -20.209 1.00 50.56 91 ALA A N 1
ATOM 685 C CA . ALA A 1 91 ? 23.888 -16.210 -20.893 1.00 50.56 91 ALA A CA 1
ATOM 686 C C . ALA A 1 91 ? 23.287 -17.593 -21.069 1.00 50.56 91 ALA A C 1
ATOM 688 O O . ALA A 1 91 ? 23.430 -18.474 -20.220 1.00 50.56 91 ALA A O 1
ATOM 689 N N . GLY A 1 92 ? 22.615 -17.777 -22.196 1.00 41.91 92 GLY A N 1
ATOM 690 C CA . GLY A 1 92 ? 22.245 -19.100 -22.644 1.00 41.91 92 GLY A CA 1
ATOM 691 C C . GLY A 1 92 ? 21.766 -19.121 -24.087 1.00 41.91 92 GLY A C 1
ATOM 692 O O . GLY A 1 92 ? 20.980 -18.268 -24.494 1.00 41.91 92 GLY A O 1
ATOM 693 N N . PRO A 1 93 ? 22.072 -20.209 -24.800 1.00 48.09 93 PRO A N 1
ATOM 694 C CA . PRO A 1 93 ? 23.400 -20.752 -25.091 1.00 48.09 93 PRO A CA 1
ATOM 695 C C . PRO A 1 93 ? 24.016 -20.179 -26.383 1.00 48.09 93 PRO A C 1
ATOM 697 O O . PRO A 1 93 ? 23.268 -19.671 -27.248 1.00 48.09 93 PRO A O 1
#

Sequence (93 aa):
RPDVEWHKGEAVCELVDDGERASAVYVGDDVTDEDAFEALENRSCRSVSVLVGNRPSAADYRVHDVGGVRAFLAWLADEVHLAGGPPDSDAGP

Secondary structure (DSSP, 8-state):
-------HHHHHHHHHHSSS-PPEEEEE-SGGGHHHHHHHHTSSS-EEEEEESSS--S-SEEESSHHHHHHHHHHHHHHHHHHSPSP------

pLDDT: mean 73.4, std 16.5, range [36.84, 94.81]

Radius of gyration: 15.79 Å; chains: 1; bounding box: 41×32×40 Å

Foldseek 3Di:
DDPDPPLVLVVQVVVQVPDDLDEEEAEDADPSCQSNLVSNVPDPRRYAYEYADDDDGSGPYYAHHPVRVVVVVVVVVVVVCVVDDHDPPPDDD